Protein AF-A0A3P7KTE1-F1 (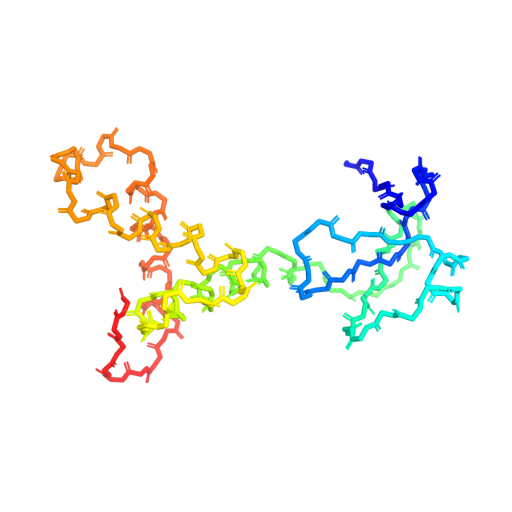afdb_monomer_lite)

Foldseek 3Di:
DQQAAPPPRHSQFFKAFPQDDSHTHHPVCPVVDDDPGDIDTPDDPDDDDDDDDPPCPVVVVLVVLLVLLLCLLVDPDPVPVRPSSVVNVVLVVCCVVPPCLVVCPDPSSVVVVVSVVVCVVVDPDPDRSD

Structure (mmCIF, N/CA/C/O backbone):
data_AF-A0A3P7KTE1-F1
#
_entry.id   AF-A0A3P7KTE1-F1
#
loop_
_atom_site.group_PDB
_atom_site.id
_atom_site.type_symbol
_atom_site.label_atom_id
_atom_site.label_alt_id
_atom_site.label_comp_id
_atom_site.label_asym_id
_atom_site.label_entity_id
_atom_site.label_seq_id
_atom_site.pdbx_PDB_ins_code
_atom_site.Cartn_x
_atom_site.Cartn_y
_atom_site.Cartn_z
_atom_site.occupancy
_atom_site.B_iso_or_equiv
_atom_site.auth_seq_id
_atom_site.auth_comp_id
_atom_site.auth_asym_id
_atom_site.auth_atom_id
_atom_site.pdbx_PDB_model_num
ATOM 1 N N . MET A 1 1 ? 12.685 17.239 -3.088 1.00 50.06 1 MET A N 1
ATOM 2 C CA . MET A 1 1 ? 13.276 15.889 -3.171 1.00 50.06 1 MET A CA 1
ATOM 3 C C . MET A 1 1 ? 14.275 15.886 -4.316 1.00 50.06 1 MET A C 1
ATOM 5 O O . MET A 1 1 ? 13.916 16.342 -5.392 1.00 50.06 1 MET A O 1
ATOM 9 N N . SER A 1 2 ? 15.516 15.467 -4.074 1.00 59.34 2 SER A N 1
ATOM 10 C CA . SER A 1 2 ? 16.550 15.309 -5.104 1.00 59.34 2 SER A CA 1
ATOM 11 C C . SER A 1 2 ? 16.399 13.936 -5.754 1.00 59.34 2 SER A C 1
ATOM 13 O O . SER A 1 2 ? 16.544 12.933 -5.061 1.00 59.34 2 SER A O 1
ATOM 15 N N . TYR A 1 3 ? 16.091 13.890 -7.048 1.00 68.81 3 TYR A N 1
ATOM 16 C CA . TYR A 1 3 ? 16.061 12.639 -7.803 1.00 68.81 3 TYR A CA 1
ATOM 17 C C . TYR A 1 3 ? 17.484 12.291 -8.241 1.00 68.81 3 TYR A C 1
ATOM 19 O O . TYR A 1 3 ? 18.155 13.091 -8.900 1.00 68.81 3 TYR A O 1
ATOM 27 N N . THR A 1 4 ? 17.945 11.099 -7.880 1.00 78.19 4 THR A N 1
ATOM 28 C CA . THR A 1 4 ? 19.297 10.613 -8.183 1.00 78.19 4 THR A CA 1
ATOM 29 C C . THR A 1 4 ? 19.229 9.387 -9.074 1.00 78.19 4 THR A C 1
ATOM 31 O O . THR A 1 4 ? 18.518 8.431 -8.788 1.00 78.19 4 THR A O 1
ATOM 34 N N . CYS A 1 5 ? 19.984 9.404 -10.170 1.00 83.44 5 CYS A N 1
ATOM 35 C CA . CYS A 1 5 ? 20.087 8.269 -11.071 1.00 83.44 5 CYS A CA 1
ATOM 36 C C . CYS A 1 5 ? 20.731 7.090 -10.337 1.00 83.44 5 CYS A C 1
ATOM 38 O O . CYS A 1 5 ? 21.889 7.167 -9.943 1.00 83.44 5 CYS A O 1
ATOM 40 N N . ASN A 1 6 ? 20.024 5.971 -10.228 1.00 81.88 6 ASN A N 1
ATOM 41 C CA . ASN A 1 6 ? 20.489 4.762 -9.552 1.00 81.88 6 ASN A CA 1
ATOM 42 C C . ASN A 1 6 ? 21.677 4.092 -10.260 1.00 81.88 6 ASN A C 1
ATOM 44 O O . ASN A 1 6 ? 22.361 3.260 -9.670 1.00 81.88 6 ASN A O 1
ATOM 48 N N . LYS A 1 7 ? 21.940 4.436 -11.530 1.00 82.81 7 LYS A N 1
ATOM 49 C CA . LYS A 1 7 ? 23.042 3.847 -12.302 1.00 82.81 7 LYS A CA 1
ATOM 50 C C . LYS A 1 7 ? 24.340 4.651 -12.234 1.00 82.81 7 LYS A C 1
ATOM 52 O O . LYS A 1 7 ? 25.406 4.055 -12.140 1.00 82.81 7 LYS A O 1
ATOM 57 N N . CYS A 1 8 ? 24.267 5.978 -12.307 1.00 82.19 8 CYS A N 1
ATOM 58 C CA . CYS A 1 8 ? 25.448 6.851 -12.311 1.00 82.19 8 CYS A CA 1
ATOM 59 C C . CYS A 1 8 ? 25.524 7.787 -11.096 1.00 82.19 8 CYS A C 1
ATOM 61 O O . CYS A 1 8 ? 26.349 8.697 -11.077 1.00 82.19 8 CYS A O 1
ATOM 63 N N . ASN A 1 9 ? 24.635 7.606 -10.115 1.00 78.19 9 ASN A N 1
ATOM 64 C CA . ASN A 1 9 ? 24.503 8.414 -8.900 1.00 78.19 9 ASN A CA 1
ATOM 65 C C . ASN A 1 9 ? 24.447 9.936 -9.158 1.00 78.19 9 ASN A C 1
ATOM 67 O O . ASN A 1 9 ? 24.819 10.744 -8.310 1.00 78.19 9 ASN A O 1
ATOM 71 N N . SER A 1 10 ? 24.008 10.337 -10.352 1.00 77.25 10 SER A N 1
ATOM 72 C CA . SER A 1 10 ? 23.926 11.738 -10.762 1.00 77.25 10 SER A CA 1
ATOM 73 C C . SER A 1 10 ? 22.587 12.337 -10.350 1.00 77.25 10 SER A C 1
ATOM 75 O O . SER A 1 10 ? 21.547 11.701 -10.507 1.00 77.25 10 SER A O 1
ATOM 77 N N . SER A 1 11 ? 22.583 13.585 -9.891 1.00 75.06 11 SER A N 1
ATOM 78 C CA . SER A 1 11 ? 21.385 14.312 -9.430 1.00 75.06 11 SER A CA 1
ATOM 79 C C . SER A 1 11 ? 20.461 14.795 -10.565 1.00 75.06 11 SER A C 1
ATOM 81 O O . SER A 1 11 ? 19.757 15.789 -10.422 1.00 75.06 11 SER A O 1
ATOM 83 N N . ASN A 1 12 ? 20.510 14.136 -11.724 1.00 77.25 12 ASN A N 1
ATOM 84 C CA . ASN A 1 12 ? 19.795 14.483 -12.953 1.00 77.25 12 ASN A CA 1
ATOM 85 C C . ASN A 1 12 ? 18.861 13.350 -13.407 1.00 77.25 12 ASN A C 1
ATOM 87 O O . ASN A 1 12 ? 18.638 13.166 -14.608 1.00 77.25 12 ASN A O 1
ATOM 91 N N . ALA A 1 13 ? 18.349 12.556 -12.463 1.00 79.38 13 ALA A N 1
ATOM 92 C CA . ALA A 1 13 ? 17.345 11.553 -12.781 1.00 79.38 13 ALA A CA 1
ATOM 93 C C . ALA A 1 13 ? 16.112 12.238 -13.389 1.00 79.38 13 ALA A C 1
ATOM 95 O O . ALA A 1 13 ? 15.490 13.105 -12.777 1.00 79.38 13 ALA A O 1
ATOM 96 N N . LYS A 1 14 ? 15.803 11.848 -14.626 1.00 80.69 14 LYS A N 1
ATOM 97 C CA . LYS A 1 14 ? 14.675 12.352 -15.418 1.00 80.69 14 LYS A CA 1
ATOM 98 C C . LYS A 1 14 ? 13.645 11.266 -15.690 1.00 80.69 14 LYS A C 1
ATOM 100 O O . LYS A 1 14 ? 12.587 11.579 -16.210 1.00 80.69 14 LYS A O 1
ATOM 105 N N . TRP A 1 15 ? 13.948 10.010 -15.392 1.00 81.56 15 TRP A N 1
ATOM 106 C CA . TRP A 1 15 ? 13.109 8.862 -15.699 1.00 81.56 15 TRP A CA 1
ATOM 107 C C . TRP A 1 15 ? 12.902 8.051 -14.436 1.00 81.56 15 TRP A C 1
ATOM 109 O O . TRP A 1 15 ? 13.868 7.719 -13.764 1.00 81.56 15 TRP A O 1
ATOM 119 N N . HIS A 1 16 ? 11.657 7.736 -14.130 1.00 82.19 16 HIS A N 1
ATOM 120 C CA . HIS A 1 16 ? 11.244 6.962 -12.973 1.00 82.19 16 HIS A CA 1
ATOM 121 C C . HIS A 1 16 ? 10.557 5.693 -13.460 1.00 82.19 16 HIS A C 1
ATOM 123 O O . HIS A 1 16 ? 9.619 5.746 -14.261 1.00 82.19 16 HIS A O 1
ATOM 129 N N . CYS A 1 17 ? 10.996 4.536 -12.981 1.00 82.56 17 CYS A N 1
ATOM 130 C CA . CYS A 1 17 ? 10.269 3.306 -13.232 1.00 82.56 17 CYS A CA 1
ATOM 131 C C . CYS A 1 17 ? 9.055 3.199 -12.308 1.00 82.56 17 CYS A C 1
ATOM 133 O O . CYS A 1 17 ? 9.188 3.039 -11.101 1.00 82.56 17 CYS A O 1
ATOM 135 N N . THR A 1 18 ? 7.863 3.151 -12.895 1.00 71.50 18 THR A N 1
ATOM 136 C CA . THR A 1 18 ? 6.595 3.012 -12.155 1.00 71.50 18 THR A CA 1
ATOM 137 C C . THR A 1 18 ? 6.377 1.625 -11.551 1.00 71.50 18 THR A C 1
ATOM 139 O O . THR A 1 18 ? 5.477 1.424 -10.731 1.00 71.50 18 THR A O 1
ATOM 142 N N . THR A 1 19 ? 7.176 0.649 -11.986 1.00 72.75 19 THR A N 1
ATOM 143 C CA . THR A 1 19 ? 7.073 -0.758 -11.582 1.00 72.75 19 THR A CA 1
ATOM 144 C C . THR A 1 19 ? 8.111 -1.135 -10.523 1.00 72.75 19 THR A C 1
ATOM 146 O O . THR A 1 19 ? 7.846 -2.008 -9.692 1.00 72.75 19 THR A O 1
ATOM 149 N N . CYS A 1 20 ? 9.271 -0.476 -10.515 1.00 76.38 20 CYS A N 1
ATOM 150 C CA . CYS A 1 20 ? 10.356 -0.719 -9.569 1.00 76.38 20 CYS A CA 1
ATOM 151 C C . CYS A 1 20 ? 10.331 0.312 -8.430 1.00 76.38 20 CYS A C 1
ATOM 153 O O . CYS A 1 20 ? 10.124 1.498 -8.656 1.00 76.38 20 CYS A O 1
ATOM 155 N N . ASP A 1 21 ? 10.548 -0.145 -7.195 1.00 69.25 21 ASP A N 1
ATOM 156 C CA . ASP A 1 21 ? 10.644 0.719 -6.008 1.00 69.25 21 ASP A CA 1
ATOM 157 C C . ASP A 1 21 ? 11.936 1.550 -6.125 1.00 69.25 21 ASP A C 1
ATOM 159 O O . ASP A 1 21 ? 13.015 0.967 -6.198 1.00 69.25 21 ASP A O 1
ATOM 163 N N . ASP A 1 22 ? 11.815 2.879 -6.177 1.00 70.12 22 ASP A N 1
ATOM 164 C CA . ASP A 1 22 ? 12.941 3.835 -6.148 1.00 70.12 22 ASP A CA 1
ATOM 165 C C . ASP A 1 22 ? 13.934 3.749 -7.328 1.00 70.12 22 ASP A C 1
ATOM 167 O O . ASP A 1 22 ? 15.088 4.155 -7.216 1.00 70.12 22 ASP A O 1
ATOM 171 N N . PHE A 1 23 ? 13.516 3.214 -8.482 1.00 77.12 23 PHE A N 1
ATOM 172 C CA . PHE A 1 23 ? 14.411 3.075 -9.634 1.00 77.12 23 PHE A CA 1
ATOM 173 C C . PHE A 1 23 ? 14.299 4.260 -10.591 1.00 77.12 23 PHE A C 1
ATOM 175 O O . PHE A 1 23 ? 13.475 4.270 -11.511 1.00 77.12 23 PHE A O 1
ATOM 182 N N . ASP A 1 24 ? 15.187 5.227 -10.385 1.00 86.00 24 ASP A N 1
ATOM 183 C CA . ASP A 1 24 ? 15.294 6.412 -11.224 1.00 86.00 24 ASP A CA 1
ATOM 184 C C . ASP A 1 24 ? 16.547 6.364 -12.105 1.00 86.00 24 ASP A C 1
ATOM 186 O O . ASP A 1 24 ? 17.635 6.002 -11.653 1.00 86.00 24 ASP A O 1
ATOM 190 N N . LEU A 1 25 ? 16.419 6.767 -13.366 1.00 83.19 25 LEU A N 1
ATOM 191 C CA . LEU A 1 25 ? 17.506 6.881 -14.331 1.00 83.19 25 LEU A CA 1
ATOM 192 C C . LEU A 1 25 ? 17.584 8.297 -14.906 1.00 83.19 25 LEU A C 1
ATOM 194 O O . LEU A 1 25 ? 16.591 9.011 -15.061 1.00 83.19 25 LEU A O 1
ATOM 198 N N . CYS A 1 26 ? 18.791 8.720 -15.264 1.00 86.12 26 CYS A N 1
ATOM 199 C CA . CYS A 1 26 ? 18.969 9.875 -16.133 1.00 86.12 26 CYS A CA 1
ATOM 200 C C . CYS A 1 26 ? 18.680 9.488 -17.592 1.00 86.12 26 CYS A C 1
ATOM 202 O O . CYS A 1 26 ? 18.603 8.311 -17.941 1.00 86.12 26 CYS A O 1
ATOM 204 N N . GLU A 1 27 ? 18.526 10.492 -18.449 1.00 83.00 27 GLU A N 1
ATOM 205 C CA . GLU A 1 27 ? 18.276 10.322 -19.887 1.00 83.00 27 GLU A CA 1
ATOM 206 C C . GLU A 1 27 ? 19.315 9.419 -20.561 1.00 83.00 27 GLU A C 1
ATOM 208 O O . GLU A 1 27 ? 18.959 8.464 -21.242 1.00 83.00 27 GLU A O 1
ATOM 213 N N . THR A 1 28 ? 20.592 9.631 -20.247 1.00 80.88 28 THR A N 1
ATOM 214 C CA . THR A 1 28 ? 21.709 8.839 -20.774 1.00 80.88 28 THR A CA 1
ATOM 215 C C . THR A 1 28 ? 21.669 7.384 -20.302 1.00 80.88 28 THR A C 1
ATOM 217 O O . THR A 1 28 ? 21.906 6.461 -21.078 1.00 80.88 28 THR A O 1
ATOM 220 N N . CYS A 1 29 ? 21.351 7.148 -19.024 1.00 82.12 29 CYS A N 1
ATOM 221 C CA . CYS A 1 29 ? 21.275 5.791 -18.492 1.00 82.12 29 CYS A CA 1
ATOM 222 C C . CYS A 1 29 ? 20.027 5.050 -18.965 1.00 82.12 29 CYS A C 1
ATOM 224 O O . CYS A 1 29 ? 20.083 3.833 -19.049 1.00 82.12 29 CYS A O 1
ATOM 226 N N . ARG A 1 30 ? 18.929 5.737 -19.294 1.00 82.06 30 ARG A N 1
ATOM 227 C CA . ARG A 1 30 ? 17.735 5.089 -19.851 1.00 82.06 30 ARG A CA 1
ATOM 228 C C . ARG A 1 30 ? 17.997 4.478 -21.225 1.00 82.06 30 ARG A C 1
ATOM 230 O O . ARG A 1 30 ? 17.509 3.392 -21.499 1.00 82.06 30 ARG A O 1
ATOM 237 N N . GLU A 1 31 ? 18.747 5.168 -22.075 1.00 77.50 31 GLU A N 1
ATOM 238 C CA . GLU A 1 31 ? 19.044 4.684 -23.429 1.00 77.50 31 GLU A CA 1
ATOM 239 C C . GLU A 1 31 ? 20.122 3.589 -23.423 1.00 77.50 31 GLU A C 1
ATOM 241 O O . GLU A 1 31 ? 20.098 2.663 -24.226 1.00 77.50 31 GLU A O 1
ATOM 246 N N . SER A 1 32 ? 21.043 3.661 -22.459 1.00 76.00 32 SER A N 1
ATOM 247 C CA . SER A 1 32 ? 22.141 2.703 -22.313 1.00 76.00 32 SER A CA 1
ATOM 248 C C . SER A 1 32 ? 21.777 1.465 -21.478 1.00 76.00 32 SER A C 1
ATOM 250 O O . SER A 1 32 ? 22.392 0.411 -21.634 1.00 76.00 32 SER A O 1
ATOM 252 N N . VAL A 1 33 ? 20.791 1.565 -20.579 1.00 71.56 33 VAL A N 1
ATOM 253 C CA . VAL A 1 33 ? 20.330 0.447 -19.747 1.00 71.56 33 VAL A CA 1
ATOM 254 C C . VAL A 1 33 ? 19.023 -0.097 -20.319 1.00 71.56 33 VAL A C 1
ATOM 256 O O . VAL A 1 33 ? 17.994 0.566 -20.187 1.00 71.56 33 VAL A O 1
ATOM 259 N N . PRO A 1 34 ? 19.014 -1.321 -20.878 1.00 65.56 34 PRO A N 1
ATOM 260 C CA . PRO A 1 34 ? 17.763 -1.981 -21.207 1.00 65.56 34 PRO A CA 1
ATOM 261 C C . PRO A 1 34 ? 17.006 -2.239 -19.902 1.00 65.56 34 PRO A C 1
ATOM 263 O O . PRO A 1 34 ? 17.443 -3.011 -19.047 1.00 65.56 34 PRO A O 1
ATOM 266 N N . HIS A 1 35 ? 15.888 -1.541 -19.726 1.00 72.50 35 HIS A N 1
ATOM 267 C CA . HIS A 1 35 ? 14.988 -1.741 -18.604 1.00 72.50 35 HIS A CA 1
ATOM 268 C C . HIS A 1 35 ? 13.648 -2.250 -19.124 1.00 72.50 35 HIS A C 1
ATOM 270 O O . HIS A 1 35 ? 12.991 -1.586 -19.918 1.00 72.50 35 HIS A O 1
ATOM 276 N N . GLU A 1 36 ? 13.245 -3.433 -18.666 1.00 70.25 36 GLU A N 1
ATOM 277 C CA . GLU A 1 36 ? 12.075 -4.163 -19.176 1.00 70.25 36 GLU A CA 1
ATOM 278 C C . GLU A 1 36 ? 10.724 -3.563 -18.740 1.00 70.25 36 GLU A C 1
ATOM 280 O O . GLU A 1 36 ? 9.669 -4.065 -19.122 1.00 70.25 36 GLU A O 1
ATOM 285 N N . HIS A 1 37 ? 10.730 -2.485 -17.948 1.00 75.81 37 HIS A N 1
ATOM 286 C CA . HIS A 1 37 ? 9.515 -1.823 -17.476 1.00 75.81 37 HIS A CA 1
ATOM 287 C C . HIS A 1 37 ? 9.320 -0.429 -18.090 1.00 75.81 37 HIS A C 1
ATOM 289 O O . HIS A 1 37 ? 10.292 0.292 -18.332 1.00 75.81 37 HIS A O 1
ATOM 295 N N . PRO A 1 38 ? 8.058 0.002 -18.271 1.00 67.38 38 PRO A N 1
ATOM 296 C CA . PRO A 1 38 ? 7.745 1.351 -18.721 1.00 67.38 38 PRO A CA 1
ATOM 297 C C . PRO A 1 38 ? 8.188 2.392 -17.682 1.00 67.38 38 PRO A C 1
ATOM 299 O O . PRO A 1 38 ? 7.783 2.358 -16.516 1.00 67.38 38 PRO A O 1
ATOM 302 N N . MET A 1 39 ? 9.030 3.326 -18.126 1.00 75.94 39 MET A N 1
ATOM 303 C CA . MET A 1 39 ? 9.501 4.460 -17.332 1.00 75.94 39 MET A CA 1
ATOM 304 C C . MET A 1 39 ? 8.751 5.738 -17.702 1.00 75.94 39 MET A C 1
ATOM 306 O O . MET A 1 39 ? 8.536 6.010 -18.883 1.00 75.94 39 MET A O 1
ATOM 310 N N . GLU A 1 40 ? 8.424 6.543 -16.696 1.00 77.25 40 GLU A N 1
ATOM 311 C CA . GLU A 1 40 ? 7.802 7.858 -16.847 1.00 77.25 40 GLU A CA 1
ATOM 312 C C . GLU A 1 40 ? 8.815 8.977 -16.618 1.00 77.25 40 GLU A C 1
ATOM 314 O O . GLU A 1 40 ? 9.772 8.826 -15.858 1.00 77.25 40 GLU A O 1
ATOM 319 N N . GLN A 1 41 ? 8.617 10.113 -17.283 1.00 77.81 41 GLN A N 1
ATOM 320 C CA . GLN A 1 41 ? 9.527 11.243 -17.165 1.00 77.81 41 GLN A CA 1
ATOM 321 C C . GLN A 1 41 ? 9.225 12.051 -15.894 1.00 77.81 41 GLN A C 1
ATOM 323 O O . GLN A 1 41 ? 8.135 12.600 -15.731 1.00 77.81 41 GLN A O 1
ATOM 328 N N . ILE A 1 42 ? 10.211 12.169 -15.006 1.00 74.69 42 ILE A N 1
ATOM 329 C CA . ILE A 1 42 ? 10.188 13.062 -13.849 1.00 74.69 42 ILE A CA 1
ATOM 330 C C . ILE A 1 42 ? 10.287 14.494 -14.383 1.00 74.69 42 ILE A C 1
ATOM 332 O O . ILE A 1 42 ? 11.355 14.957 -14.791 1.00 74.69 42 ILE A O 1
ATOM 336 N N . LYS A 1 43 ? 9.153 15.196 -14.428 1.00 61.91 43 LYS A N 1
ATOM 337 C CA . LYS A 1 43 ? 9.080 16.582 -14.905 1.00 61.91 43 LYS A CA 1
ATOM 338 C C . LYS A 1 43 ? 9.871 17.489 -13.940 1.00 61.91 43 LYS A C 1
ATOM 340 O O . LYS A 1 43 ? 9.527 17.530 -12.755 1.00 61.91 43 LYS A O 1
ATOM 345 N N . PRO A 1 44 ? 10.920 18.207 -14.391 1.00 52.97 44 PRO A N 1
ATOM 346 C CA . PRO A 1 44 ? 11.660 19.119 -13.529 1.00 52.97 44 PRO A CA 1
ATOM 347 C C . PRO A 1 44 ? 10.730 20.251 -13.093 1.00 52.97 44 PRO A C 1
ATOM 349 O O . PRO A 1 44 ? 10.170 20.961 -13.925 1.00 52.97 44 PRO A O 1
ATOM 352 N N . LEU A 1 45 ? 10.553 20.419 -11.786 1.00 49.62 45 LEU A N 1
ATOM 353 C CA . LEU A 1 45 ? 9.864 21.569 -11.206 1.00 49.62 45 LEU A CA 1
ATOM 354 C C . LEU A 1 45 ? 10.778 22.798 -11.319 1.00 49.62 45 LEU A C 1
ATOM 356 O O . LEU A 1 45 ? 11.395 23.206 -10.341 1.00 49.62 45 LEU A O 1
ATOM 360 N N . ILE A 1 46 ? 10.908 23.365 -12.517 1.00 46.16 46 ILE A N 1
ATOM 361 C CA . ILE A 1 46 ? 11.500 24.691 -12.716 1.00 46.16 46 ILE A CA 1
ATOM 362 C C . ILE A 1 46 ? 10.582 25.422 -13.694 1.00 46.16 46 ILE A C 1
ATOM 364 O O . ILE A 1 46 ? 10.409 24.994 -14.832 1.00 46.16 46 ILE A O 1
ATOM 368 N N . GLY A 1 47 ? 9.868 26.415 -13.167 1.00 50.47 47 GLY A N 1
ATOM 369 C CA . GLY A 1 47 ? 8.638 26.938 -13.746 1.00 50.47 47 GLY A CA 1
ATOM 370 C C . GLY A 1 47 ? 8.800 27.712 -15.050 1.00 50.47 47 GLY A C 1
ATOM 371 O O . GLY A 1 47 ? 9.741 28.476 -15.212 1.00 50.47 47 GLY A O 1
ATOM 372 N N . ALA A 1 48 ? 7.820 27.543 -15.932 1.00 41.53 48 ALA A N 1
ATOM 373 C CA . ALA A 1 48 ? 6.983 28.599 -16.500 1.00 41.53 48 ALA A CA 1
ATOM 374 C C . ALA A 1 48 ? 5.898 27.912 -17.349 1.00 41.53 48 ALA A C 1
ATOM 376 O O . ALA A 1 48 ? 6.196 27.002 -18.115 1.00 41.53 48 ALA A O 1
ATOM 377 N N . GLU A 1 49 ? 4.647 28.300 -17.097 1.00 49.69 49 GLU A N 1
ATOM 378 C CA . GLU A 1 49 ? 3.455 28.193 -17.950 1.00 49.69 49 GLU A CA 1
ATOM 379 C C . GLU A 1 49 ? 3.345 27.059 -18.993 1.00 49.69 49 GLU A C 1
ATOM 381 O O . GLU A 1 49 ? 3.975 27.063 -20.045 1.00 49.69 49 GLU A O 1
ATOM 386 N N . SER A 1 50 ? 2.398 26.146 -18.760 1.00 42.31 50 SER A N 1
ATOM 387 C CA . SER A 1 50 ? 1.226 25.938 -19.636 1.00 42.31 50 SER A CA 1
ATOM 388 C C . SER A 1 50 ? 0.600 24.568 -19.377 1.00 42.31 50 SER A C 1
ATOM 390 O O . SER A 1 50 ? 1.243 23.539 -19.561 1.00 42.31 50 SER A O 1
ATOM 392 N N . GLY A 1 51 ? -0.680 24.590 -18.994 1.00 39.16 51 GLY A N 1
ATOM 393 C CA . GLY A 1 51 ? -1.620 23.480 -19.156 1.00 39.16 51 GLY A CA 1
ATOM 394 C C . GLY A 1 51 ? -1.523 22.329 -18.153 1.00 39.16 51 GLY A C 1
ATOM 395 O O . GLY A 1 51 ? -0.621 21.509 -18.246 1.00 39.16 51 GLY A O 1
ATOM 396 N N . ASP A 1 52 ? -2.518 22.274 -17.255 1.00 42.06 52 ASP A N 1
ATOM 397 C CA . ASP A 1 52 ? -3.301 21.066 -16.913 1.00 42.06 52 ASP A CA 1
ATOM 398 C C . ASP A 1 52 ? -2.492 19.791 -16.533 1.00 42.06 52 ASP A C 1
ATOM 400 O O . ASP A 1 52 ? -1.832 19.184 -17.362 1.00 42.06 52 ASP A O 1
ATOM 404 N N . SER A 1 53 ? -2.422 19.275 -15.301 1.00 44.91 53 SER A N 1
ATOM 405 C CA . SER A 1 53 ? -3.510 18.953 -14.377 1.00 44.91 53 SER A CA 1
ATOM 406 C C . SER A 1 53 ? -2.939 18.838 -12.951 1.00 44.91 53 SER A C 1
ATOM 408 O O . SER A 1 53 ? -2.360 17.823 -12.549 1.00 44.91 53 SER A O 1
ATOM 410 N N . SER A 1 54 ? -3.072 19.894 -12.150 1.00 43.03 54 SER A N 1
ATOM 411 C CA . SER A 1 54 ? -2.609 19.906 -10.756 1.00 43.03 54 SER A CA 1
ATOM 412 C C . SER A 1 54 ? -3.685 19.292 -9.850 1.00 43.03 54 SER A C 1
ATOM 414 O O . SER A 1 54 ? -4.506 19.991 -9.266 1.00 43.03 54 SER A O 1
ATOM 416 N N . GLY A 1 55 ? -3.726 17.958 -9.790 1.00 43.41 55 GLY A N 1
ATOM 417 C CA . GLY A 1 55 ? -4.656 17.208 -8.929 1.00 43.41 55 GLY A CA 1
ATOM 418 C C . GLY A 1 55 ? -4.361 15.706 -8.803 1.00 43.41 55 GLY A C 1
ATOM 419 O O . GLY A 1 55 ? -4.620 15.119 -7.751 1.00 43.41 55 GLY A O 1
ATOM 420 N N . SER A 1 56 ? -3.750 15.083 -9.821 1.00 46.09 56 SER A N 1
ATOM 421 C CA . SER A 1 56 ? -3.666 13.610 -9.929 1.00 46.09 56 SER A CA 1
ATOM 422 C C . SER A 1 56 ? -2.577 12.922 -9.095 1.00 46.09 56 SER A C 1
ATOM 424 O O . SER A 1 56 ? -2.747 11.771 -8.708 1.00 46.09 56 SER A O 1
ATOM 426 N N . ASN A 1 57 ? -1.483 13.595 -8.725 1.00 53.78 57 ASN A N 1
ATOM 427 C CA . ASN A 1 57 ? -0.311 12.902 -8.156 1.00 53.78 57 ASN A CA 1
ATOM 428 C C . ASN A 1 57 ? -0.543 12.259 -6.766 1.00 53.78 57 ASN A C 1
ATOM 430 O O . ASN A 1 57 ? 0.005 11.197 -6.455 1.00 53.78 57 ASN A O 1
ATOM 434 N N . ARG A 1 58 ? -1.383 12.866 -5.912 1.00 55.81 58 ARG A N 1
ATOM 435 C CA . ARG A 1 58 ? -1.744 12.265 -4.609 1.00 55.81 58 ARG A CA 1
ATOM 436 C C . ARG A 1 58 ? -2.728 11.113 -4.768 1.00 55.81 58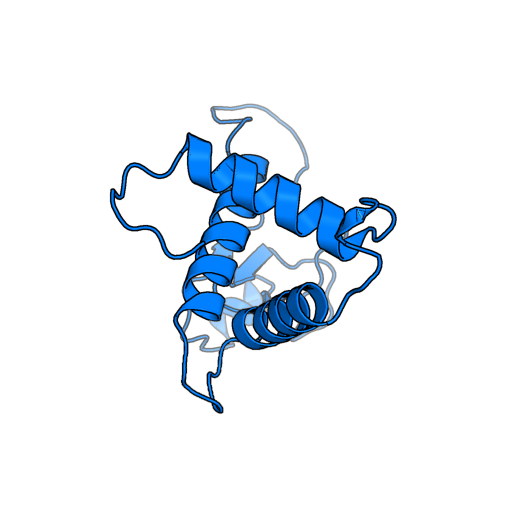 ARG A C 1
ATOM 438 O O . ARG A 1 58 ? -2.601 10.107 -4.074 1.00 55.81 58 ARG A O 1
ATOM 445 N N . PH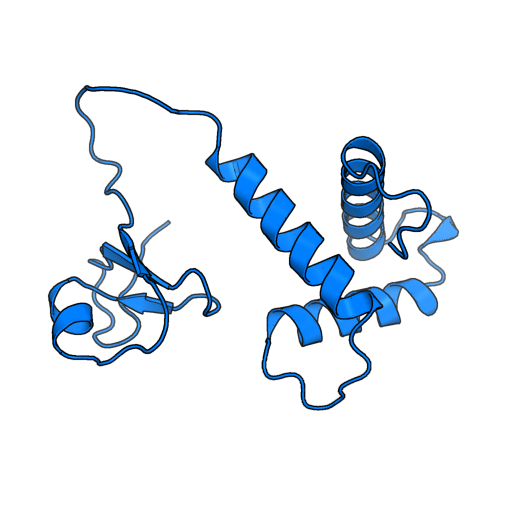E A 1 59 ? -3.682 11.267 -5.679 1.00 56.47 59 PHE A N 1
ATOM 446 C CA . PHE A 1 59 ? -4.696 10.260 -5.959 1.00 56.47 59 PHE A CA 1
ATOM 447 C C . PHE A 1 59 ? -4.060 8.985 -6.526 1.00 56.47 59 PHE A C 1
ATOM 449 O O . PHE A 1 59 ? -4.324 7.894 -6.028 1.00 56.47 59 PHE A O 1
ATOM 456 N N . GLU A 1 60 ? -3.127 9.122 -7.471 1.00 64.56 60 GLU A N 1
ATOM 457 C CA . GLU A 1 60 ? -2.422 7.983 -8.066 1.00 64.56 60 GLU A CA 1
ATOM 458 C C . GLU A 1 60 ? -1.557 7.216 -7.064 1.00 64.56 60 GLU A C 1
ATOM 460 O O . GLU A 1 60 ? -1.566 5.984 -7.046 1.00 64.56 60 GLU A O 1
ATOM 465 N N . SER A 1 61 ? -0.862 7.923 -6.171 1.00 68.69 61 SER A N 1
ATOM 466 C CA . SER A 1 61 ? -0.060 7.290 -5.117 1.00 68.69 61 SER A CA 1
ATOM 467 C C . SER A 1 61 ? -0.930 6.479 -4.148 1.00 68.69 61 SER A C 1
ATOM 469 O O . SER A 1 61 ? -0.591 5.348 -3.790 1.00 68.69 61 SER A O 1
ATOM 471 N N . ILE A 1 62 ? -2.091 7.020 -3.760 1.00 72.06 62 ILE A N 1
ATOM 472 C CA . ILE A 1 62 ? -3.071 6.322 -2.914 1.00 72.06 62 ILE A CA 1
ATOM 473 C C . ILE A 1 62 ? -3.631 5.103 -3.653 1.00 72.06 62 ILE A C 1
ATOM 475 O O . ILE A 1 62 ? -3.676 4.008 -3.090 1.00 72.06 62 ILE A O 1
ATOM 479 N N . GLN A 1 63 ? -3.985 5.257 -4.929 1.00 72.44 63 GLN A N 1
ATOM 480 C CA . GLN A 1 63 ? -4.492 4.170 -5.760 1.00 72.44 63 GLN A CA 1
ATOM 481 C C . GLN A 1 63 ? -3.462 3.040 -5.907 1.00 72.44 63 GLN A C 1
ATOM 483 O O . GLN A 1 63 ? -3.804 1.865 -5.774 1.00 72.44 63 GLN A O 1
ATOM 488 N N . ARG A 1 64 ? -2.178 3.369 -6.091 1.00 76.62 64 ARG A N 1
ATOM 489 C CA . ARG A 1 64 ? -1.078 2.395 -6.188 1.00 76.62 64 ARG A CA 1
ATOM 490 C C . ARG A 1 64 ? -0.847 1.644 -4.871 1.00 76.62 64 ARG A C 1
ATOM 492 O O . ARG A 1 64 ? -0.604 0.431 -4.884 1.00 76.62 64 ARG A O 1
ATOM 499 N N . CYS A 1 65 ? -0.999 2.323 -3.733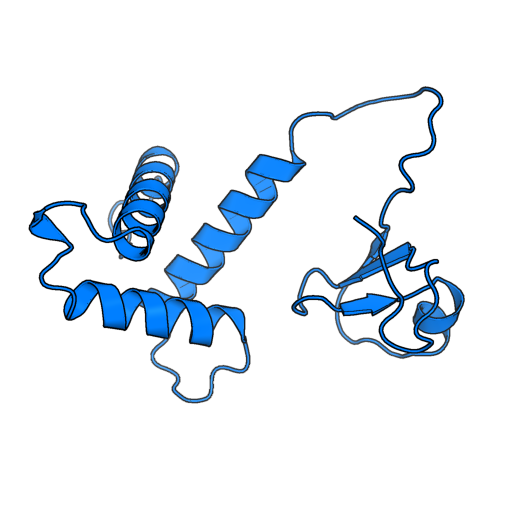 1.00 75.00 65 CYS A N 1
ATOM 500 C CA . CYS A 1 65 ? -1.001 1.690 -2.411 1.00 75.00 65 CYS A CA 1
ATOM 501 C C . CYS A 1 65 ? -2.180 0.727 -2.235 1.00 75.00 65 CYS A C 1
ATOM 503 O O . CYS A 1 65 ? -1.985 -0.391 -1.762 1.00 75.00 65 CYS A O 1
ATOM 505 N N . ILE A 1 66 ? -3.382 1.123 -2.658 1.00 79.69 66 ILE A N 1
ATOM 506 C CA . ILE A 1 66 ? -4.585 0.282 -2.598 1.00 79.69 66 ILE A CA 1
ATOM 507 C C . ILE A 1 66 ? -4.424 -0.961 -3.471 1.00 79.69 66 ILE A C 1
ATOM 509 O O . ILE A 1 66 ? -4.673 -2.068 -3.004 1.00 79.69 66 ILE A O 1
ATOM 513 N N . LEU A 1 67 ? -3.940 -0.811 -4.706 1.00 80.75 67 LEU A N 1
ATOM 514 C CA . LEU A 1 67 ? -3.670 -1.938 -5.603 1.00 80.75 67 LEU A CA 1
ATOM 515 C C . LEU A 1 67 ? -2.661 -2.918 -4.992 1.00 80.75 67 LEU A C 1
ATOM 517 O O . LEU A 1 67 ? -2.865 -4.133 -5.027 1.00 80.75 67 LEU A O 1
ATOM 521 N N . SER A 1 68 ? -1.599 -2.392 -4.379 1.00 83.31 68 SER A N 1
ATOM 522 C CA . SER A 1 68 ? -0.598 -3.207 -3.684 1.00 83.31 68 SER A CA 1
ATOM 523 C C . SER A 1 68 ? -1.181 -3.920 -2.460 1.00 83.31 68 SER A C 1
ATOM 525 O O . SER A 1 68 ? -0.823 -5.069 -2.201 1.00 83.31 68 SER A O 1
ATOM 527 N N . LEU A 1 69 ? -2.100 -3.277 -1.730 1.00 80.75 69 LEU A N 1
ATOM 528 C CA . LEU A 1 69 ? -2.793 -3.867 -0.585 1.00 80.75 69 LEU A CA 1
ATOM 529 C C . LEU A 1 69 ? -3.748 -4.991 -1.012 1.00 80.75 69 LEU A C 1
ATOM 531 O O . LEU A 1 69 ? -3.675 -6.088 -0.464 1.00 80.75 69 LEU A O 1
ATOM 535 N N . VAL A 1 70 ? -4.589 -4.750 -2.023 1.00 82.44 70 VAL A N 1
ATOM 536 C CA . VAL A 1 70 ? -5.506 -5.753 -2.595 1.00 82.44 70 VAL A CA 1
ATOM 537 C C . VAL A 1 70 ? -4.730 -6.974 -3.066 1.00 82.44 70 VAL A C 1
ATOM 539 O O . VAL A 1 70 ? -5.066 -8.103 -2.703 1.00 82.44 70 VAL A O 1
ATOM 542 N N . HIS A 1 71 ? -3.640 -6.751 -3.804 1.00 83.25 71 HIS A N 1
ATOM 543 C CA . HIS A 1 71 ? -2.765 -7.830 -4.230 1.00 83.25 71 HIS A CA 1
ATOM 544 C C . HIS A 1 71 ? -2.189 -8.593 -3.034 1.00 83.25 71 HIS A C 1
ATOM 546 O O . HIS A 1 71 ? -2.280 -9.814 -3.004 1.00 83.25 71 HIS A O 1
ATOM 552 N N . ALA A 1 72 ? -1.633 -7.910 -2.031 1.00 84.06 72 ALA A N 1
ATOM 553 C CA . ALA A 1 72 ? -1.034 -8.570 -0.872 1.00 84.06 72 ALA A CA 1
ATOM 554 C C . ALA A 1 72 ? -2.039 -9.394 -0.048 1.00 84.06 72 ALA A C 1
ATOM 556 O O . ALA A 1 72 ? -1.672 -10.453 0.461 1.00 84.06 72 ALA A O 1
ATOM 557 N N . CYS A 1 73 ? -3.298 -8.954 0.047 1.00 80.50 73 CYS A N 1
ATOM 558 C CA . CYS A 1 73 ? -4.371 -9.703 0.708 1.00 80.50 73 CYS A CA 1
ATOM 559 C C . CYS A 1 73 ? -4.784 -10.971 -0.060 1.00 80.50 73 CYS A C 1
ATOM 561 O O . CYS A 1 73 ? -5.181 -11.954 0.563 1.00 80.50 73 CYS A O 1
ATOM 563 N N . GLN A 1 74 ? -4.677 -10.973 -1.392 1.00 80.75 74 GLN A N 1
ATOM 564 C CA . GLN A 1 74 ? -5.079 -12.098 -2.251 1.00 80.75 74 GLN A CA 1
ATOM 565 C C . GLN A 1 74 ? -3.903 -13.008 -2.648 1.00 80.75 74 GLN A C 1
ATOM 567 O O . GLN A 1 74 ? -4.093 -14.176 -2.990 1.00 80.75 74 GLN A O 1
ATOM 572 N N . CYS A 1 75 ? -2.673 -12.500 -2.589 1.00 81.69 75 CYS A N 1
ATOM 573 C CA . CYS A 1 75 ? -1.473 -13.196 -3.028 1.00 81.69 75 CYS A CA 1
ATOM 574 C C . CYS A 1 75 ? -1.064 -14.287 -2.027 1.00 81.69 75 CYS A C 1
ATOM 576 O O . CYS A 1 75 ? -0.525 -14.008 -0.953 1.00 81.69 75 CYS A O 1
ATOM 578 N N . ARG A 1 76 ? -1.242 -15.555 -2.410 1.00 83.25 76 ARG A N 1
ATOM 579 C CA . ARG A 1 76 ? -0.777 -16.728 -1.642 1.00 83.25 76 ARG A CA 1
ATOM 580 C C . ARG A 1 76 ? 0.658 -17.142 -1.968 1.00 83.25 76 ARG A C 1
ATOM 582 O O . ARG A 1 76 ? 1.235 -17.942 -1.244 1.00 83.25 76 ARG A O 1
ATOM 589 N N . ASP A 1 77 ? 1.240 -16.561 -3.013 1.00 82.75 77 ASP A N 1
ATOM 590 C CA . ASP A 1 77 ? 2.591 -16.885 -3.455 1.00 82.75 77 ASP A CA 1
ATOM 591 C C . ASP A 1 77 ? 3.636 -16.372 -2.450 1.00 82.75 77 ASP A C 1
ATOM 593 O O . ASP A 1 77 ? 3.681 -15.178 -2.121 1.00 82.75 77 ASP A O 1
ATOM 597 N N . ALA A 1 78 ? 4.442 -17.289 -1.915 1.00 77.88 78 ALA A N 1
ATOM 598 C CA . ALA A 1 78 ? 5.508 -16.973 -0.965 1.00 77.88 78 ALA A CA 1
ATOM 599 C C . ALA A 1 78 ? 6.725 -16.322 -1.649 1.00 77.88 78 ALA A C 1
ATOM 601 O O . ALA A 1 78 ? 7.468 -15.589 -1.000 1.00 77.88 78 ALA A O 1
ATOM 602 N N . ASN A 1 79 ? 6.881 -16.521 -2.961 1.00 83.62 79 ASN A N 1
ATOM 603 C CA . ASN A 1 79 ? 8.006 -16.055 -3.772 1.00 83.62 79 ASN A CA 1
ATOM 604 C C . ASN A 1 79 ? 7.635 -14.859 -4.664 1.00 83.62 79 ASN A C 1
ATOM 606 O O . ASN A 1 79 ? 8.294 -14.597 -5.675 1.00 83.62 79 ASN A O 1
ATOM 610 N N . CYS A 1 80 ? 6.588 -14.112 -4.297 1.00 84.44 80 CYS A N 1
ATOM 611 C CA . CYS A 1 80 ? 6.108 -12.995 -5.095 1.00 84.44 80 CYS A CA 1
ATOM 612 C C . CYS A 1 80 ? 7.247 -11.989 -5.292 1.00 84.44 80 CYS A C 1
ATOM 614 O O . CYS A 1 80 ? 7.782 -11.456 -4.326 1.00 84.44 80 CYS A O 1
ATOM 616 N N . ARG A 1 81 ? 7.629 -11.688 -6.535 1.00 83.75 81 ARG A N 1
ATOM 617 C CA . ARG A 1 81 ? 8.784 -10.809 -6.804 1.00 83.75 81 ARG A CA 1
ATOM 618 C C . ARG A 1 81 ? 8.526 -9.330 -6.481 1.00 83.75 81 ARG A C 1
ATOM 620 O O . ARG A 1 81 ? 9.451 -8.525 -6.507 1.00 83.75 81 ARG A O 1
ATOM 627 N N . ARG A 1 82 ? 7.281 -8.944 -6.166 1.00 83.06 82 ARG A N 1
ATOM 628 C CA . ARG A 1 82 ? 6.926 -7.550 -5.856 1.00 83.06 82 ARG A CA 1
ATOM 629 C C . ARG A 1 82 ? 7.320 -7.191 -4.423 1.00 83.06 82 ARG A C 1
ATOM 631 O O . ARG A 1 82 ? 6.708 -7.663 -3.467 1.00 83.06 82 ARG A O 1
ATOM 638 N N . VAL A 1 83 ? 8.275 -6.276 -4.265 1.00 79.69 83 VAL A N 1
ATOM 639 C CA . VAL A 1 83 ? 8.717 -5.759 -2.952 1.00 79.69 83 VAL A CA 1
ATOM 640 C C . VAL A 1 83 ? 7.557 -5.126 -2.170 1.00 79.69 83 VAL A C 1
ATOM 642 O O . VAL A 1 83 ? 7.428 -5.334 -0.962 1.00 79.69 83 VAL A O 1
ATOM 645 N N . SER A 1 84 ? 6.658 -4.414 -2.856 1.00 83.12 84 SER A N 1
ATOM 646 C CA . SER A 1 84 ? 5.445 -3.842 -2.258 1.00 83.12 84 SER A CA 1
ATOM 647 C C . SER A 1 84 ? 4.502 -4.910 -1.692 1.00 83.12 84 SER A C 1
ATOM 649 O O . SER A 1 84 ? 3.919 -4.699 -0.631 1.00 83.12 84 SER 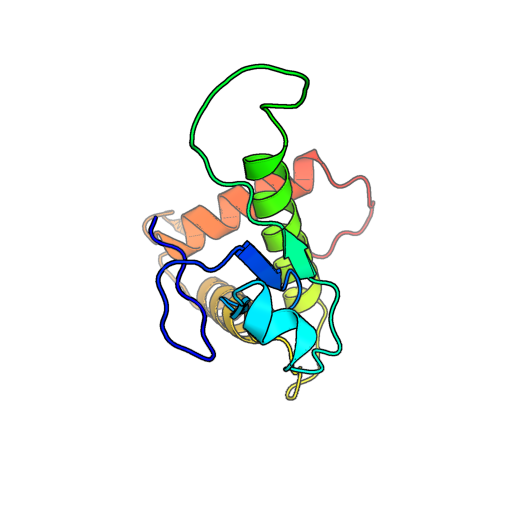A O 1
ATOM 651 N N . CYS A 1 85 ? 4.408 -6.083 -2.331 1.00 82.56 85 CYS A N 1
ATOM 652 C CA . CYS A 1 85 ? 3.639 -7.219 -1.822 1.00 82.56 85 CYS A CA 1
ATOM 653 C C . CYS A 1 85 ? 4.222 -7.723 -0.498 1.00 82.56 85 CYS A C 1
ATOM 655 O O . CYS A 1 85 ? 3.483 -7.877 0.469 1.00 82.56 85 CYS A O 1
ATOM 657 N N . HIS A 1 86 ? 5.546 -7.886 -0.402 1.00 84.00 86 HIS A N 1
ATOM 658 C CA . HIS A 1 86 ? 6.210 -8.270 0.852 1.00 84.00 86 HIS A CA 1
ATOM 659 C C . HIS A 1 86 ? 5.992 -7.247 1.967 1.00 84.00 86 HIS A C 1
ATOM 661 O O . HIS A 1 86 ? 5.616 -7.621 3.081 1.00 84.00 86 HIS A O 1
ATOM 667 N N . LYS A 1 87 ? 6.172 -5.950 1.669 1.00 84.19 87 LYS A N 1
ATOM 668 C CA . LYS A 1 87 ? 5.912 -4.854 2.620 1.00 84.19 87 LYS A CA 1
ATOM 669 C C . LYS A 1 87 ? 4.462 -4.914 3.125 1.00 84.19 87 LYS A C 1
ATOM 671 O O . LYS A 1 87 ? 4.236 -4.950 4.333 1.00 84.19 87 LYS A O 1
ATOM 676 N N . MET A 1 88 ? 3.487 -5.013 2.221 1.00 85.56 88 MET A N 1
ATOM 677 C CA . MET A 1 88 ? 2.066 -5.070 2.578 1.00 85.56 88 MET A CA 1
ATOM 678 C C . MET A 1 88 ? 1.683 -6.372 3.298 1.00 85.56 88 MET A C 1
ATOM 680 O O . MET A 1 88 ? 0.922 -6.318 4.259 1.00 85.56 88 MET A O 1
ATOM 684 N N . LYS A 1 89 ? 2.262 -7.529 2.946 1.00 83.75 89 LYS A N 1
ATOM 685 C CA . LYS A 1 89 ? 2.073 -8.796 3.680 1.00 83.75 89 LYS A CA 1
ATOM 686 C C . LYS A 1 89 ? 2.524 -8.681 5.134 1.00 83.75 89 LYS A C 1
ATOM 688 O O . LYS A 1 89 ? 1.803 -9.125 6.028 1.00 83.75 89 LYS A O 1
ATOM 693 N N . ARG A 1 90 ? 3.665 -8.030 5.391 1.00 86.81 90 ARG A N 1
ATOM 694 C CA . ARG A 1 90 ? 4.135 -7.752 6.761 1.00 86.81 90 ARG A CA 1
ATOM 695 C C . ARG A 1 90 ? 3.172 -6.839 7.516 1.00 86.81 90 ARG A C 1
ATOM 697 O O . ARG A 1 90 ? 2.885 -7.104 8.681 1.00 86.81 90 ARG A O 1
ATOM 704 N N . VAL A 1 91 ? 2.648 -5.801 6.864 1.00 86.81 91 VAL A N 1
ATOM 705 C CA . VAL A 1 91 ? 1.652 -4.893 7.459 1.00 86.81 91 VAL A CA 1
ATOM 706 C C . VAL A 1 91 ? 0.358 -5.644 7.794 1.00 86.81 91 VAL A C 1
ATOM 708 O O . VAL A 1 91 ? -0.119 -5.554 8.921 1.00 86.81 91 VAL A O 1
ATOM 711 N N . VAL A 1 92 ? -0.161 -6.464 6.879 1.00 84.69 92 VAL A N 1
ATOM 712 C CA . VAL A 1 92 ? -1.359 -7.291 7.106 1.00 84.69 92 VAL A CA 1
ATOM 713 C C . VAL A 1 92 ? -1.140 -8.287 8.250 1.00 84.69 92 VAL A C 1
ATOM 715 O O . VAL A 1 92 ? -2.002 -8.435 9.119 1.00 84.69 92 VAL A O 1
ATOM 718 N N . GLN A 1 93 ? 0.019 -8.951 8.299 1.00 86.75 93 GLN A N 1
ATOM 719 C CA . GLN A 1 93 ? 0.373 -9.862 9.391 1.00 86.75 93 GLN A CA 1
ATOM 720 C C . GLN A 1 93 ? 0.470 -9.125 10.733 1.00 86.75 93 GLN A C 1
ATOM 722 O O . GLN A 1 93 ? -0.047 -9.611 11.740 1.00 86.75 93 GLN A O 1
ATOM 727 N N . HIS A 1 94 ? 1.066 -7.930 10.746 1.00 88.31 94 HIS A N 1
ATOM 728 C CA . HIS A 1 94 ? 1.095 -7.069 11.922 1.00 88.31 94 HIS A CA 1
ATOM 729 C C . HIS A 1 94 ? -0.324 -6.752 12.402 1.00 88.31 94 HIS A C 1
ATOM 731 O O . HIS A 1 94 ? -0.623 -6.943 13.575 1.00 88.31 94 HIS A O 1
ATOM 737 N N . THR A 1 95 ? -1.226 -6.327 11.516 1.00 85.44 95 THR A N 1
ATOM 738 C CA . THR A 1 95 ? -2.601 -5.961 11.889 1.00 85.44 95 THR A CA 1
ATOM 739 C C . THR A 1 95 ? -3.389 -7.128 12.491 1.00 85.44 95 THR A C 1
ATOM 741 O O . THR A 1 95 ? -4.229 -6.899 13.361 1.00 85.44 95 THR A O 1
ATOM 744 N N . LYS A 1 96 ? -3.103 -8.373 12.085 1.00 84.31 96 LYS A N 1
ATOM 745 C CA . LYS A 1 96 ? -3.709 -9.581 12.674 1.00 84.31 96 LYS A CA 1
ATOM 746 C C . LYS A 1 96 ? -3.243 -9.843 14.110 1.00 84.31 96 LYS A C 1
ATOM 748 O O . LYS A 1 96 ? -4.026 -10.318 14.921 1.00 84.31 96 LYS A O 1
ATOM 753 N N . LEU A 1 97 ? -1.986 -9.529 14.422 1.00 86.38 97 LEU A N 1
ATOM 754 C CA . LEU A 1 97 ? -1.361 -9.815 15.721 1.00 86.38 97 LEU A CA 1
ATOM 755 C C . LEU A 1 97 ? -1.327 -8.593 16.660 1.00 86.38 97 LEU A C 1
ATOM 757 O O . LEU A 1 97 ? -1.016 -8.714 17.847 1.00 86.38 97 LEU A O 1
ATOM 761 N N . CYS A 1 98 ? -1.627 -7.397 16.150 1.00 87.44 98 CYS A N 1
ATOM 762 C CA . CYS A 1 98 ? -1.483 -6.151 16.891 1.00 87.44 98 CYS A CA 1
ATOM 763 C C . CYS A 1 98 ? -2.633 -5.933 17.883 1.00 87.44 98 CYS A C 1
ATOM 765 O O . CYS A 1 98 ? -3.709 -5.447 17.536 1.00 87.44 98 CYS A O 1
ATOM 767 N N . LYS A 1 99 ? -2.358 -6.184 19.168 1.00 83.69 99 LYS A N 1
ATOM 768 C CA . LYS A 1 99 ? -3.282 -5.920 20.290 1.00 83.69 99 LYS A CA 1
ATOM 769 C C . LYS A 1 99 ? -3.631 -4.434 20.462 1.00 83.69 99 LYS A C 1
ATOM 771 O O . LYS A 1 99 ? -4.665 -4.100 21.024 1.00 83.69 99 LYS A O 1
ATOM 776 N N . LYS A 1 100 ? -2.788 -3.524 19.957 1.00 81.44 100 LYS A N 1
ATOM 777 C CA . LYS A 1 100 ? -3.013 -2.066 19.995 1.00 81.44 100 LYS A CA 1
ATOM 778 C C . LYS A 1 100 ? -3.954 -1.567 18.886 1.00 81.44 100 LYS A C 1
ATOM 780 O O . LYS A 1 100 ? -4.298 -0.387 18.873 1.00 81.44 100 LYS A O 1
ATOM 785 N N . ARG A 1 101 ? -4.397 -2.447 17.974 1.00 77.38 101 ARG A N 1
ATOM 786 C CA . ARG A 1 101 ? -5.340 -2.118 16.891 1.00 77.38 101 ARG A CA 1
ATOM 787 C C . ARG A 1 101 ? -6.688 -1.629 17.423 1.00 77.38 101 ARG A C 1
ATOM 789 O O . ARG A 1 101 ? -7.190 -0.630 16.925 1.00 77.38 101 ARG A O 1
ATOM 796 N N . VAL A 1 102 ? -7.237 -2.300 18.440 1.00 72.69 102 VAL A N 1
ATOM 797 C CA . VAL A 1 102 ? -8.562 -1.992 19.023 1.00 72.69 102 VAL A CA 1
ATOM 798 C C . VAL A 1 102 ? -8.631 -0.597 19.642 1.00 72.69 102 VAL A C 1
ATOM 800 O O . VAL A 1 102 ? -9.679 0.029 19.616 1.00 72.69 102 VAL A O 1
ATOM 803 N N . ASN A 1 103 ? -7.502 -0.083 20.131 1.00 75.69 103 ASN A N 1
ATOM 804 C CA . ASN A 1 103 ? -7.409 1.249 20.730 1.00 75.69 103 ASN A CA 1
ATOM 805 C C . ASN A 1 103 ? -6.898 2.318 19.747 1.00 75.69 103 ASN A C 1
ATOM 807 O O . ASN A 1 103 ? -6.575 3.424 20.168 1.00 75.69 103 ASN A O 1
ATOM 811 N N . ALA A 1 104 ? -6.729 1.978 18.460 1.00 69.81 104 ALA A N 1
ATOM 812 C CA . ALA A 1 104 ? -6.165 2.848 17.419 1.00 69.81 104 ALA A CA 1
ATOM 813 C C . ALA A 1 104 ? -4.824 3.537 17.782 1.00 69.81 104 ALA A C 1
ATOM 815 O O . ALA A 1 104 ? -4.410 4.492 17.124 1.00 69.81 104 ALA A O 1
ATOM 816 N N . SER A 1 105 ? -4.106 3.031 18.791 1.00 83.62 105 SER A N 1
ATOM 817 C CA . SER A 1 105 ? -2.854 3.607 19.298 1.00 83.62 105 SER A CA 1
ATOM 818 C C . SER A 1 105 ? -1.629 3.167 18.497 1.00 83.62 105 SER A C 1
ATOM 820 O O . SER A 1 105 ? -0.522 3.655 18.715 1.00 83.62 105 SER A O 1
ATOM 822 N N . CYS A 1 106 ? -1.811 2.245 17.546 1.00 86.56 106 CYS A N 1
ATOM 823 C CA . CYS A 1 106 ? -0.768 1.832 16.620 1.00 86.56 106 CYS A CA 1
ATOM 824 C C . CYS A 1 106 ? -0.811 2.680 15.332 1.00 86.56 106 CYS A C 1
ATOM 826 O O . CYS A 1 106 ? -1.792 2.585 14.586 1.00 86.56 106 CYS A O 1
ATOM 828 N N . PRO A 1 107 ? 0.254 3.441 15.006 1.00 86.12 107 PRO A N 1
ATOM 829 C CA . PRO A 1 107 ? 0.280 4.302 13.820 1.00 86.12 107 PRO A CA 1
ATOM 830 C C . PRO A 1 107 ? 0.181 3.510 12.509 1.00 86.12 107 PRO A C 1
ATOM 832 O O . PRO A 1 107 ? -0.494 3.951 11.583 1.00 86.12 107 PRO A O 1
ATOM 835 N N . VAL A 1 108 ? 0.769 2.309 12.450 1.00 86.06 108 VAL A N 1
ATOM 836 C CA . VAL A 1 108 ? 0.700 1.421 11.275 1.00 86.06 108 VAL A CA 1
ATOM 837 C C . VAL A 1 108 ? -0.736 0.960 11.028 1.00 86.06 108 VAL A C 1
ATOM 839 O O . VAL A 1 108 ? -1.248 1.068 9.916 1.00 86.06 108 VAL A O 1
ATOM 842 N N . CYS A 1 109 ? -1.425 0.500 12.076 1.00 85.31 109 CYS A N 1
ATOM 843 C CA . CYS A 1 109 ? -2.823 0.087 11.961 1.00 85.31 109 CYS A CA 1
ATOM 844 C C . CYS A 1 109 ? -3.733 1.269 11.610 1.00 85.31 109 CYS A C 1
ATOM 846 O O . CYS A 1 109 ? -4.641 1.104 10.803 1.00 85.31 109 CYS A O 1
ATOM 848 N N . LYS A 1 110 ? -3.481 2.459 12.171 1.00 87.50 110 LYS A N 1
ATOM 849 C CA . LYS A 1 110 ? -4.255 3.670 11.873 1.00 87.50 110 LYS A CA 1
ATOM 850 C C . LYS A 1 110 ? -4.163 4.052 10.393 1.00 87.50 110 LYS A C 1
ATOM 852 O O . LYS A 1 110 ? -5.188 4.333 9.778 1.00 87.50 110 LYS A O 1
ATOM 857 N N . GLN A 1 111 ? -2.959 4.019 9.818 1.00 85.25 111 GLN A N 1
ATOM 858 C CA . GLN A 1 111 ? -2.756 4.288 8.392 1.00 85.25 111 GLN A CA 1
ATOM 859 C C . GLN A 1 111 ? -3.433 3.234 7.510 1.00 85.25 111 GLN A C 1
ATOM 861 O O . GLN A 1 111 ? -4.097 3.593 6.540 1.00 85.25 111 GLN A O 1
ATOM 866 N N . LEU A 1 112 ? -3.329 1.951 7.871 1.00 84.75 112 LEU A N 1
ATOM 867 C CA . LEU A 1 112 ? -3.982 0.881 7.119 1.00 84.75 112 LEU A CA 1
ATOM 868 C C . LEU A 1 112 ? -5.511 1.011 7.147 1.00 84.75 112 LEU A C 1
ATOM 870 O O . LEU A 1 112 ? -6.144 0.893 6.106 1.00 84.75 112 LEU A O 1
ATOM 874 N N . ILE A 1 113 ? -6.101 1.303 8.310 1.00 85.00 113 ILE A N 1
ATOM 875 C CA . ILE A 1 113 ? -7.550 1.514 8.444 1.00 85.00 113 ILE A CA 1
ATOM 876 C C . ILE A 1 113 ? -7.999 2.685 7.569 1.00 85.00 113 ILE A C 1
ATOM 878 O O . ILE A 1 113 ? -8.963 2.543 6.827 1.00 85.00 113 ILE A O 1
ATOM 882 N N . ALA A 1 114 ? -7.285 3.815 7.600 1.00 84.88 114 ALA A N 1
ATOM 883 C CA . ALA A 1 114 ? -7.608 4.963 6.755 1.00 84.88 114 ALA A CA 1
ATOM 884 C C . ALA A 1 114 ? -7.566 4.608 5.258 1.00 84.88 114 ALA A C 1
ATOM 886 O O . ALA A 1 114 ? -8.459 4.999 4.506 1.00 84.88 114 ALA A O 1
ATOM 887 N N . LEU A 1 115 ? -6.568 3.823 4.841 1.00 82.69 115 LEU A N 1
ATOM 888 C CA . LEU A 1 115 ? -6.429 3.351 3.465 1.00 82.69 115 LEU A CA 1
ATOM 889 C C . LEU A 1 115 ? -7.569 2.396 3.065 1.00 82.69 115 LEU A C 1
ATOM 891 O O . LEU A 1 115 ? -8.153 2.566 1.997 1.00 82.69 115 LEU A O 1
ATOM 895 N N . CYS A 1 116 ? -7.932 1.443 3.930 1.00 83.12 116 CYS A N 1
ATOM 896 C CA . CYS A 1 116 ? -9.079 0.550 3.732 1.00 83.12 116 CYS A CA 1
ATOM 897 C C . CYS A 1 116 ? -10.400 1.331 3.654 1.00 83.12 116 CYS A C 1
ATOM 899 O O . CYS A 1 116 ? -11.209 1.082 2.767 1.00 83.12 116 CYS A O 1
ATOM 901 N N . CYS A 1 117 ? -10.613 2.320 4.529 1.00 84.00 117 CYS A N 1
ATOM 902 C CA . CYS A 1 117 ? -11.807 3.166 4.495 1.00 84.00 117 CYS A CA 1
ATOM 903 C C . CYS A 1 117 ? -11.902 3.971 3.197 1.00 84.00 117 CYS A C 1
ATOM 905 O O . CYS A 1 117 ? -12.989 4.112 2.640 1.00 84.00 117 CYS A O 1
ATOM 907 N N . TYR A 1 118 ? -10.778 4.496 2.706 1.00 83.12 118 TYR A N 1
ATOM 908 C CA . TYR A 1 118 ? -10.747 5.163 1.410 1.00 83.12 118 TYR A CA 1
ATOM 909 C C . TYR A 1 118 ? -11.093 4.184 0.284 1.00 83.12 118 TYR A C 1
ATOM 911 O O . TYR A 1 118 ? -11.933 4.486 -0.557 1.00 83.12 118 TYR A O 1
ATOM 919 N N . HIS A 1 119 ? -10.508 2.984 0.298 1.00 79.88 119 HIS A N 1
ATOM 920 C CA . HIS A 1 119 ? -10.820 1.953 -0.685 1.00 79.88 119 HIS A CA 1
ATOM 921 C C . HIS A 1 119 ? -12.309 1.592 -0.696 1.00 79.88 119 HIS A C 1
ATOM 923 O O . HIS A 1 119 ? -12.913 1.605 -1.762 1.00 79.88 119 HIS A O 1
ATOM 929 N N . ALA A 1 120 ? -12.919 1.356 0.467 1.00 80.00 120 ALA A N 1
ATOM 930 C CA . ALA A 1 120 ? -14.336 1.012 0.579 1.00 80.00 120 ALA A CA 1
ATOM 931 C C . ALA A 1 120 ? -15.266 2.086 -0.015 1.00 80.00 120 ALA A C 1
ATOM 933 O O . ALA A 1 120 ? -16.298 1.754 -0.583 1.00 80.00 120 ALA A O 1
ATOM 934 N N . LYS A 1 121 ? -14.889 3.371 0.057 1.00 79.06 121 LYS A N 1
ATOM 935 C CA . LYS A 1 121 ? -15.665 4.466 -0.554 1.00 79.06 121 LYS A CA 1
ATOM 936 C C . LYS A 1 121 ? -15.595 4.499 -2.081 1.00 79.06 121 LYS A C 1
ATOM 938 O O . LYS A 1 121 ? -16.497 5.037 -2.710 1.00 79.06 121 LYS A O 1
ATOM 943 N N . HIS A 1 122 ? -14.519 3.977 -2.664 1.00 76.38 122 HIS A N 1
ATOM 944 C CA . HIS A 1 122 ? -14.255 4.041 -4.104 1.00 76.38 122 HIS A CA 1
ATOM 945 C C . HIS A 1 122 ? -14.352 2.672 -4.797 1.00 76.38 122 HIS A C 1
ATOM 947 O O . HIS A 1 122 ? -14.269 2.593 -6.022 1.00 76.38 122 HIS A O 1
ATOM 953 N N . CYS A 1 123 ? -14.517 1.582 -4.044 1.00 75.81 123 CYS A N 1
ATOM 954 C CA . CYS A 1 123 ? -14.63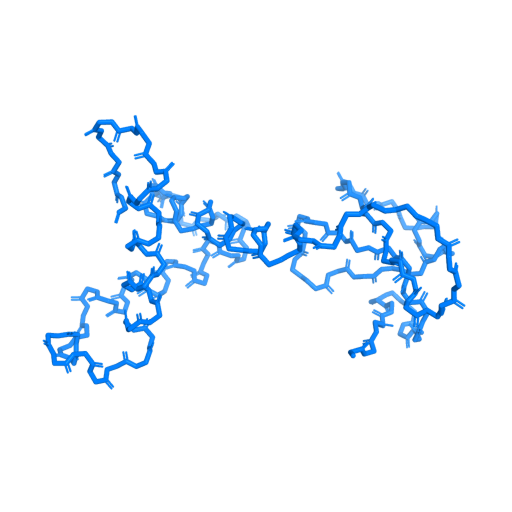8 0.235 -4.578 1.00 75.81 123 CYS A CA 1
ATOM 955 C C . CYS A 1 123 ? -16.111 -0.148 -4.741 1.00 75.81 123 CYS A C 1
ATOM 957 O O . CYS A 1 123 ? -16.831 -0.273 -3.760 1.00 75.81 123 CYS A O 1
ATOM 959 N N . ASN A 1 124 ? -16.534 -0.401 -5.980 1.00 70.44 124 ASN A N 1
ATOM 960 C CA . ASN A 1 124 ? -17.891 -0.854 -6.304 1.00 70.44 124 ASN A CA 1
ATOM 961 C C . ASN A 1 124 ? -17.975 -2.383 -6.502 1.00 70.44 124 ASN A C 1
ATOM 963 O O . ASN A 1 124 ? -18.821 -2.873 -7.247 1.00 70.44 124 ASN A O 1
ATOM 967 N N . ARG A 1 125 ? -17.039 -3.153 -5.922 1.00 72.94 125 ARG A N 1
ATOM 968 C CA . ARG A 1 125 ? -17.082 -4.623 -5.965 1.00 72.94 125 ARG A CA 1
ATOM 969 C C . ARG A 1 125 ? -17.836 -5.129 -4.745 1.00 72.94 125 ARG A C 1
ATOM 971 O O . ARG A 1 125 ? -17.369 -4.946 -3.627 1.00 72.94 125 ARG A O 1
ATOM 978 N N . ASP A 1 126 ? -18.930 -5.836 -5.000 1.00 61.25 126 ASP A N 1
ATOM 979 C CA . ASP A 1 126 ? -19.831 -6.401 -3.986 1.00 61.25 126 ASP A CA 1
ATOM 980 C C . ASP A 1 126 ? -19.119 -7.341 -2.987 1.00 61.25 126 ASP A C 1
ATOM 982 O O . ASP A 1 126 ? -19.520 -7.478 -1.838 1.00 61.25 126 ASP A O 1
ATOM 986 N N . SER A 1 127 ? -17.993 -7.943 -3.394 1.00 62.94 127 SER A N 1
ATOM 987 C CA . SER A 1 127 ? -17.204 -8.879 -2.584 1.00 62.94 127 SER A CA 1
ATOM 988 C C . SER A 1 127 ? -15.709 -8.523 -2.548 1.00 62.94 127 SER A C 1
ATOM 990 O O . SER A 1 127 ? -14.854 -9.321 -2.954 1.00 62.94 127 SER A O 1
ATOM 992 N N . CYS A 1 128 ? -15.360 -7.305 -2.122 1.00 68.62 128 CYS A N 1
ATOM 993 C CA . CYS A 1 128 ? -13.952 -6.937 -1.951 1.00 68.62 128 CYS A CA 1
ATOM 994 C C . CYS A 1 128 ? -13.351 -7.532 -0.664 1.00 68.62 128 CYS A C 1
ATOM 996 O O . CYS A 1 128 ? -13.938 -7.459 0.409 1.00 68.62 128 CYS A O 1
ATOM 998 N N . SER A 1 129 ? -12.160 -8.127 -0.769 1.00 67.31 129 SER A N 1
ATOM 999 C CA . SER A 1 129 ? -11.468 -8.830 0.323 1.00 67.31 129 SER A CA 1
ATOM 1000 C C . SER A 1 129 ? -10.554 -7.933 1.180 1.00 67.31 129 SER A C 1
ATOM 1002 O O . SER A 1 129 ? -9.665 -8.452 1.861 1.00 67.31 129 SER A O 1
ATOM 1004 N N . VAL A 1 130 ? -10.685 -6.608 1.060 1.00 62.31 130 VAL A N 1
ATOM 1005 C CA . VAL A 1 130 ? -9.868 -5.562 1.710 1.00 62.31 130 VAL A CA 1
ATOM 1006 C C . VAL A 1 130 ? -10.770 -4.652 2.518 1.00 62.31 130 VAL A C 1
ATOM 1008 O O . VAL A 1 130 ? -10.369 -4.330 3.660 1.00 62.31 130 VAL A O 1
#

pLDDT: mean 74.72, std 12.4, range [39.16, 88.31]

Organism: Strongylus vulgaris (NCBI:txid40348)

InterPro domains:
  IPR000197 Zinc finger, TAZ-type [PF02135] (62-130)
  IPR000197 Zinc finger, TAZ-type [PS50134] (55-130)
  IPR000197 Zinc finger, TAZ-type [SM00551] (56-129)
  IPR000433 Zinc finger, ZZ-type [PF00569] (1-39)
  IPR000433 Zinc finger, ZZ-type [SM00291] (1-39)
  IPR013178 Histone acetyltransferase Rtt109/CBP [PTHR13808] (2-130)
  IPR035898 TAZ domain superfamily [G3DSA:1.20.1020.10] (51-130)
  IPR035898 TAZ domain superfamily [SSF57933] (56-130)
  IPR043145 Zinc finger, ZZ-type superfamily [G3DSA:3.30.60.90] (1-46)

Secondary structure (DSSP, 8-state):
-----TTT--S---EEESSSTT-EE-HHHHHHS--SS-EEE------------TTHHHHHHHHHHHHHHHHHHH---TT---HHHHHHHHHHHHHHH-TTTTTT--HHHHHHHHHHHHHHHH---TT---

Radius of gyration: 18.22 Å; chains: 1; bounding box: 45×46×44 Å

Sequence (130 aa):
MSYTCNKCNSSNAKWHCTTCDDFDLCETCRESVPHEHPMEQIKPLIGAESGDSSGSNRFESIQRCILSLVHACQCRDANCRRVSCHKMKRVVQHTKLCKKRVNASCPVCKQLIALCCYHAKHCNRDSCSV